Protein AF-A0AAE6BFN1-F1 (afdb_monomer)

Structure (mmCIF, N/CA/C/O backbone):
data_AF-A0AAE6BFN1-F1
#
_entry.id   AF-A0AAE6BFN1-F1
#
loop_
_atom_site.group_PDB
_atom_site.id
_atom_site.type_symbol
_atom_site.label_atom_id
_atom_site.label_alt_id
_atom_site.label_comp_id
_atom_site.label_asym_id
_atom_site.label_entity_id
_atom_site.label_seq_id
_atom_site.pdbx_PDB_ins_code
_atom_site.Cartn_x
_atom_site.Cartn_y
_atom_site.Cartn_z
_atom_site.occupancy
_atom_site.B_iso_or_equiv
_atom_site.auth_seq_id
_atom_site.auth_comp_id
_atom_site.auth_asym_id
_atom_site.auth_atom_id
_atom_site.pdbx_PDB_model_num
ATOM 1 N N . MET A 1 1 ? 17.032 -7.029 7.519 1.00 41.44 1 MET A N 1
ATOM 2 C CA . MET A 1 1 ? 16.176 -6.219 8.413 1.00 41.44 1 MET A CA 1
ATOM 3 C C . MET A 1 1 ? 15.737 -4.985 7.640 1.00 41.44 1 MET A C 1
ATOM 5 O O . MET A 1 1 ? 16.560 -4.106 7.455 1.00 41.44 1 MET A O 1
ATOM 9 N N . SER A 1 2 ? 14.505 -4.935 7.131 1.00 43.12 2 SER A N 1
ATOM 10 C CA . SER A 1 2 ? 13.885 -3.673 6.699 1.00 43.12 2 SER A CA 1
ATOM 11 C C . SER A 1 2 ? 12.367 -3.860 6.690 1.00 43.12 2 SER A C 1
ATOM 13 O O . SER A 1 2 ? 11.807 -4.478 5.793 1.00 43.12 2 SER A O 1
ATOM 15 N N . GLY A 1 3 ? 11.729 -3.449 7.785 1.00 39.84 3 GLY A N 1
ATOM 16 C CA . GLY A 1 3 ? 10.293 -3.592 8.049 1.00 39.84 3 GLY A CA 1
ATOM 17 C C . GLY A 1 3 ? 9.589 -2.238 8.159 1.00 39.84 3 GLY A C 1
ATOM 18 O O . GLY A 1 3 ? 8.725 -2.082 9.013 1.00 39.84 3 GLY A O 1
ATOM 19 N N . GLY A 1 4 ? 10.005 -1.244 7.366 1.00 39.62 4 GLY A N 1
ATOM 20 C CA . GLY A 1 4 ? 9.589 0.155 7.539 1.00 39.62 4 GLY A CA 1
ATOM 21 C C . GLY A 1 4 ? 8.278 0.558 6.856 1.00 39.62 4 GLY A C 1
ATOM 22 O O . GLY A 1 4 ? 7.543 1.370 7.405 1.00 39.62 4 GLY A O 1
ATOM 23 N N . GLU A 1 5 ? 7.930 -0.016 5.700 1.00 39.62 5 GLU A N 1
ATOM 24 C CA . GLU A 1 5 ? 6.810 0.506 4.885 1.00 39.62 5 GLU A CA 1
ATOM 25 C C . GLU A 1 5 ? 5.448 -0.142 5.190 1.00 39.62 5 GLU A C 1
ATOM 27 O O . GLU A 1 5 ? 4.408 0.483 4.995 1.00 39.62 5 GLU A O 1
ATOM 32 N N . LYS A 1 6 ? 5.416 -1.339 5.800 1.00 43.34 6 LYS A N 1
ATOM 33 C CA . LYS A 1 6 ? 4.161 -1.961 6.283 1.00 43.34 6 LYS A CA 1
ATOM 34 C C . LYS A 1 6 ? 3.486 -1.179 7.421 1.00 43.34 6 LYS A C 1
ATOM 36 O O . LYS A 1 6 ? 2.331 -1.456 7.742 1.00 43.34 6 LYS A O 1
ATOM 41 N N . SER A 1 7 ? 4.182 -0.222 8.041 1.00 44.19 7 SER A N 1
ATOM 42 C CA . SER A 1 7 ? 3.742 0.429 9.281 1.00 44.19 7 SER A CA 1
ATOM 43 C C . SER A 1 7 ? 2.934 1.722 9.081 1.00 44.19 7 SER A C 1
ATOM 45 O O . SER A 1 7 ? 2.324 2.196 10.040 1.00 44.19 7 SER A O 1
ATOM 47 N N . GLN A 1 8 ? 2.905 2.314 7.880 1.00 43.44 8 GLN A N 1
ATOM 48 C CA . GLN A 1 8 ? 2.276 3.631 7.656 1.00 43.44 8 GLN A CA 1
ATOM 49 C C . GLN A 1 8 ? 0.798 3.560 7.221 1.00 43.44 8 GLN A C 1
ATOM 51 O O . GLN A 1 8 ? -0.025 4.330 7.711 1.00 43.44 8 GLN A O 1
ATOM 56 N N . SER A 1 9 ? 0.420 2.602 6.366 1.00 51.81 9 SER A N 1
ATOM 57 C CA . SER A 1 9 ? -0.987 2.424 5.948 1.00 51.81 9 SER A CA 1
ATOM 58 C C . SER A 1 9 ? -1.840 1.757 7.042 1.00 51.81 9 SER A C 1
ATOM 60 O O . SER A 1 9 ? -2.944 2.201 7.359 1.00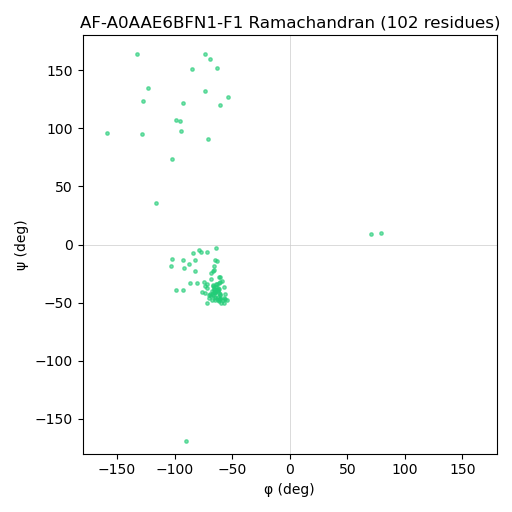 51.81 9 SER A O 1
ATOM 62 N N . THR A 1 10 ? -1.270 0.758 7.720 1.00 53.03 10 THR A N 1
ATOM 63 C CA . THR A 1 10 ? -1.904 0.020 8.827 1.00 53.03 10 THR A CA 1
ATOM 64 C C . THR A 1 10 ? -2.156 0.893 10.054 1.00 53.03 10 THR A C 1
ATOM 66 O O . THR A 1 10 ? -3.206 0.789 10.686 1.00 53.03 10 THR A O 1
ATOM 69 N N . SER A 1 11 ? -1.227 1.801 10.372 1.00 60.31 11 SER A N 1
ATOM 70 C CA . SER A 1 11 ? -1.419 2.763 11.460 1.00 60.31 11 SER A CA 1
ATOM 71 C C . SER A 1 11 ? -2.510 3.783 11.142 1.00 60.31 11 SER A C 1
ATOM 73 O O . SER A 1 11 ? -3.210 4.200 12.061 1.00 60.31 11 SER A O 1
ATOM 75 N N . THR A 1 12 ? -2.729 4.125 9.869 1.00 78.75 12 THR A N 1
ATOM 76 C CA . THR A 1 12 ? -3.745 5.110 9.471 1.00 78.75 12 THR A CA 1
ATOM 77 C C . THR A 1 12 ? -5.163 4.551 9.627 1.00 78.75 12 THR A C 1
ATOM 79 O O . THR A 1 12 ? -5.974 5.165 10.318 1.00 78.75 12 THR A O 1
ATOM 82 N N . LEU A 1 13 ? -5.458 3.356 9.094 1.00 82.50 13 LEU A N 1
ATOM 83 C CA . LEU A 1 13 ? -6.799 2.755 9.205 1.00 82.50 13 LEU A CA 1
ATOM 84 C C . LEU A 1 13 ? -7.168 2.425 10.656 1.00 82.50 13 LEU A C 1
ATOM 86 O O . LEU A 1 13 ? -8.256 2.765 11.117 1.00 82.50 13 LEU A O 1
ATOM 90 N N . ARG A 1 14 ? -6.236 1.827 11.403 1.00 85.88 14 ARG A N 1
ATOM 91 C CA . ARG A 1 14 ? -6.418 1.534 12.828 1.00 85.88 14 ARG A CA 1
ATOM 92 C C . ARG A 1 14 ? -6.749 2.798 13.627 1.00 85.88 14 ARG A C 1
ATOM 94 O O . ARG A 1 14 ? -7.631 2.775 14.478 1.00 85.88 14 ARG A O 1
ATOM 101 N N . SER A 1 15 ? -6.065 3.905 13.336 1.00 87.81 15 SER A N 1
ATOM 102 C CA . SER A 1 15 ? -6.322 5.190 13.997 1.00 87.81 15 SER A CA 1
ATOM 103 C C . SER A 1 15 ? -7.704 5.743 13.656 1.00 87.81 15 SER A C 1
ATOM 105 O O . SER A 1 15 ? -8.393 6.224 14.547 1.00 87.81 15 SER A O 1
ATOM 107 N N . ILE A 1 16 ? -8.127 5.633 12.392 1.00 89.75 16 ILE A N 1
ATOM 108 C CA . ILE A 1 16 ? -9.458 6.064 11.942 1.00 89.75 16 ILE A CA 1
ATOM 109 C C . ILE A 1 16 ? -10.554 5.273 12.661 1.00 89.75 16 ILE A C 1
ATOM 111 O O . ILE A 1 16 ? -11.478 5.872 13.202 1.00 89.75 16 ILE A O 1
ATOM 115 N N . ILE A 1 17 ? -10.430 3.941 12.711 1.00 91.44 17 ILE A N 1
ATOM 116 C CA . ILE A 1 17 ? -11.407 3.072 13.383 1.00 91.44 17 ILE A CA 1
ATOM 117 C C . ILE A 1 17 ? -11.504 3.428 14.865 1.00 91.44 17 ILE A C 1
ATOM 119 O O . ILE A 1 17 ? -12.607 3.578 15.381 1.00 91.44 17 ILE A O 1
ATOM 123 N N . ARG A 1 18 ? -10.363 3.595 15.546 1.00 91.75 18 ARG A N 1
ATOM 124 C CA . ARG A 1 18 ? -10.352 3.958 16.967 1.00 91.75 18 ARG A CA 1
ATOM 125 C C . ARG A 1 18 ? -11.060 5.288 17.204 1.00 91.75 18 ARG A C 1
ATOM 127 O O . ARG A 1 18 ? -11.946 5.345 18.046 1.00 91.75 18 ARG A O 1
ATOM 134 N N . ASN A 1 19 ? -10.699 6.322 16.446 1.00 93.06 19 ASN A N 1
ATOM 135 C CA . ASN A 1 19 ? -11.289 7.646 16.611 1.00 93.06 19 ASN A CA 1
ATOM 136 C C . ASN A 1 19 ? -12.806 7.604 16.369 1.00 93.06 19 ASN A C 1
ATOM 138 O O . ASN A 1 19 ? -13.557 8.149 17.164 1.00 93.06 19 ASN A O 1
ATOM 142 N N . ALA A 1 20 ? -13.271 6.895 15.336 1.00 94.19 20 ALA A N 1
ATOM 143 C CA . ALA A 1 20 ? -14.702 6.755 15.069 1.00 94.19 20 ALA A CA 1
ATOM 144 C C . ALA A 1 20 ? -15.450 6.046 16.213 1.00 94.19 20 ALA A C 1
ATOM 146 O O . ALA A 1 20 ? -16.547 6.455 16.578 1.00 94.19 20 ALA A O 1
ATOM 147 N N . LEU A 1 21 ? -14.861 5.001 16.805 1.00 93.56 21 LEU A N 1
ATOM 148 C CA . LEU A 1 21 ? -15.447 4.314 17.960 1.00 93.56 21 LEU A CA 1
ATOM 149 C C . LEU A 1 21 ? -15.519 5.222 19.195 1.00 93.56 21 LEU A C 1
ATOM 151 O O . LEU A 1 21 ? -16.533 5.217 19.886 1.00 93.56 21 LEU A O 1
ATOM 155 N N . GLU A 1 22 ? -14.475 6.012 19.449 1.00 92.75 22 GLU A N 1
ATOM 156 C CA . GLU A 1 22 ? -14.447 6.996 20.539 1.00 92.75 22 GLU A CA 1
ATOM 157 C C . GLU A 1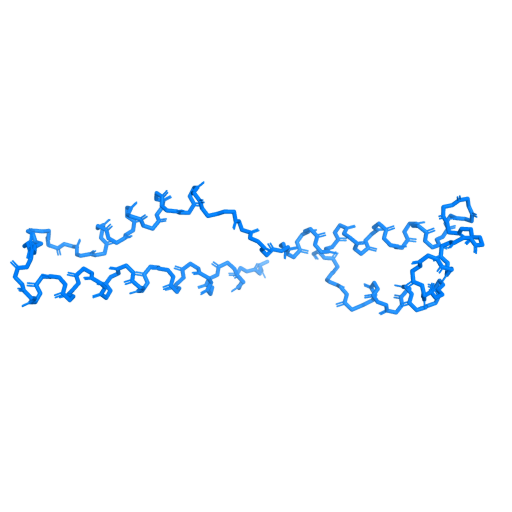 22 ? -15.499 8.099 20.336 1.00 92.75 22 GLU A C 1
ATOM 159 O O . GLU A 1 22 ? -16.152 8.516 21.292 1.00 92.75 22 GLU A O 1
ATOM 164 N N . GLU A 1 23 ? -15.695 8.560 19.097 1.00 95.69 23 GLU A N 1
ATOM 165 C CA . GLU A 1 23 ? -16.732 9.540 18.756 1.00 95.69 23 GLU A CA 1
ATOM 166 C C . GLU A 1 23 ? -18.137 8.969 18.967 1.00 95.69 23 GLU A C 1
ATOM 168 O O . GLU A 1 23 ? -18.942 9.591 19.654 1.00 95.69 23 GLU A O 1
ATOM 173 N N . LEU A 1 24 ? -18.409 7.760 18.468 1.00 96.12 24 LEU A N 1
ATOM 174 C CA . LEU A 1 24 ? -19.704 7.096 18.642 1.00 96.12 24 LEU A CA 1
ATOM 175 C C . LEU A 1 24 ? -20.028 6.813 20.114 1.00 96.12 24 LEU A C 1
ATOM 177 O O . LEU A 1 24 ? -21.182 6.925 20.524 1.00 96.12 24 LEU A O 1
ATOM 181 N N . GLU A 1 25 ? -19.029 6.442 20.916 1.00 94.94 25 GLU A N 1
ATOM 182 C CA . GLU A 1 25 ? -19.223 6.242 22.353 1.00 94.94 25 GLU A CA 1
ATOM 183 C C . GLU A 1 25 ? -19.510 7.564 23.071 1.00 94.94 25 GLU A C 1
ATOM 185 O O . GLU A 1 25 ? -20.436 7.649 23.878 1.00 94.94 25 GLU A O 1
ATOM 190 N N . ARG A 1 26 ? -18.756 8.622 22.748 1.00 95.88 26 ARG A N 1
ATOM 191 C CA . ARG A 1 26 ? -18.971 9.962 23.308 1.00 95.88 26 ARG A CA 1
ATOM 192 C C . ARG A 1 26 ? -20.350 10.518 22.960 1.00 95.88 26 ARG A C 1
ATOM 194 O O . ARG A 1 26 ? -20.964 11.173 23.801 1.00 95.88 26 ARG A O 1
ATOM 201 N N . ASP A 1 27 ? -20.820 10.256 21.748 1.00 97.69 27 ASP A N 1
ATOM 202 C CA . ASP A 1 27 ? -22.119 10.716 21.260 1.00 97.69 27 ASP A CA 1
ATOM 203 C C . ASP A 1 27 ? -23.277 9.841 21.795 1.00 97.69 27 ASP A C 1
ATOM 205 O O . ASP A 1 27 ? -24.448 10.176 21.620 1.00 97.69 27 ASP A O 1
ATOM 209 N N . GLY A 1 28 ? -22.966 8.755 22.519 1.00 94.88 28 GLY A N 1
ATOM 210 C CA . GLY A 1 28 ? -23.940 7.867 23.159 1.00 94.88 28 GLY A CA 1
ATOM 211 C C . GLY A 1 28 ? -24.605 6.869 22.208 1.00 94.88 28 GLY A C 1
ATOM 212 O O . GLY A 1 28 ? -25.558 6.197 22.601 1.00 94.88 28 GLY A O 1
ATOM 213 N N . GLU A 1 29 ? -24.106 6.756 20.978 1.00 97.38 29 GLU A N 1
ATOM 214 C CA . GLU A 1 29 ? -24.601 5.825 19.957 1.00 97.38 29 GLU A CA 1
ATOM 215 C C . GLU A 1 29 ? -24.224 4.374 20.292 1.00 97.38 29 GLU A C 1
ATOM 217 O O . GLU A 1 29 ? -24.976 3.435 20.023 1.00 97.38 29 GLU A O 1
ATOM 222 N N . ILE A 1 30 ? -23.055 4.183 20.909 1.00 94.75 30 ILE A N 1
ATOM 223 C CA . ILE A 1 30 ? -22.578 2.888 21.404 1.00 94.75 30 ILE A CA 1
ATOM 224 C C . ILE A 1 30 ? -22.044 3.018 22.834 1.00 94.75 30 ILE A C 1
ATOM 226 O O . ILE A 1 30 ? -21.744 4.108 23.305 1.00 94.75 30 ILE A O 1
ATOM 230 N N . VAL A 1 31 ? -21.882 1.886 23.520 1.00 93.56 31 VAL A N 1
ATOM 231 C CA . VAL A 1 31 ? -21.164 1.805 2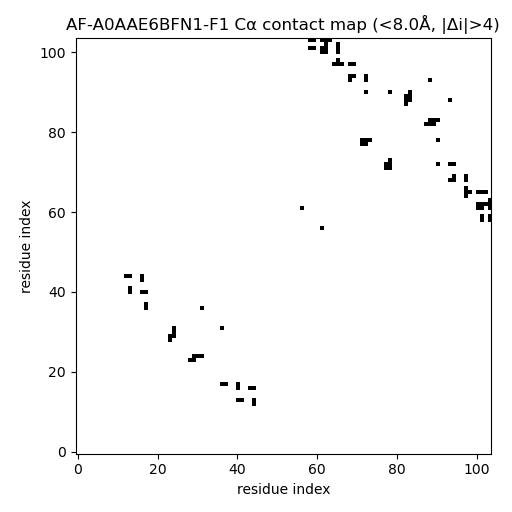4.801 1.00 93.56 31 VAL A CA 1
ATOM 232 C C . VAL A 1 31 ? -20.112 0.714 24.686 1.00 93.56 31 VAL A C 1
ATOM 234 O O . VAL A 1 31 ? -20.436 -0.440 24.385 1.00 93.56 31 VAL A O 1
ATOM 237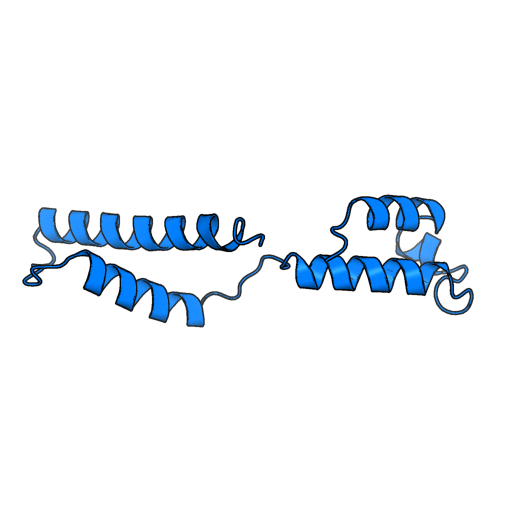 N N . ILE A 1 32 ? -18.849 1.059 24.924 1.00 89.50 32 ILE A N 1
ATOM 238 C CA . ILE A 1 32 ? -17.736 0.124 24.823 1.00 89.50 32 ILE A CA 1
ATOM 239 C C . ILE A 1 32 ? -17.460 -0.454 26.211 1.00 89.50 32 ILE A C 1
ATOM 241 O O . ILE A 1 32 ? -16.745 0.100 27.036 1.00 89.50 32 ILE A O 1
ATOM 245 N N . CYS A 1 33 ? -17.993 -1.647 26.466 1.00 89.69 33 CYS A N 1
ATOM 246 C CA . CYS A 1 33 ? -17.788 -2.343 27.743 1.00 89.69 33 CYS A CA 1
ATOM 247 C C . CYS A 1 33 ? -16.403 -3.006 27.877 1.00 89.69 33 CYS A C 1
ATOM 249 O O . CYS A 1 33 ? -16.087 -3.590 28.914 1.00 89.69 33 CYS A O 1
ATOM 251 N N . SER A 1 34 ? -15.596 -2.999 26.814 1.00 84.94 34 SER A N 1
ATOM 252 C CA . SER A 1 34 ? -14.269 -3.616 26.818 1.00 84.94 34 SER A CA 1
ATOM 253 C C . SER A 1 34 ? -13.289 -2.770 27.625 1.00 84.94 34 SER A C 1
ATOM 255 O O . SER A 1 34 ? -13.129 -1.583 27.366 1.00 84.94 34 SER A O 1
ATOM 257 N N . SER A 1 35 ? -12.530 -3.399 28.524 1.00 82.25 35 SER A N 1
ATOM 258 C CA . SER A 1 35 ? -11.401 -2.751 29.209 1.00 82.25 35 SER A CA 1
ATOM 259 C C . SER A 1 35 ? -10.193 -2.505 28.295 1.00 82.25 35 SER A C 1
ATOM 261 O O . SER A 1 35 ? -9.229 -1.860 28.703 1.00 82.25 35 SER A O 1
ATOM 263 N N . SER A 1 36 ? -10.232 -3.012 27.058 1.00 83.06 36 SER A N 1
ATOM 264 C CA . SER A 1 36 ? -9.217 -2.793 26.028 1.00 83.06 36 SER A CA 1
ATOM 265 C C . SER A 1 36 ? -9.869 -2.302 24.727 1.00 83.06 36 SER A C 1
ATOM 267 O O . SER A 1 36 ? -10.308 -3.122 23.909 1.00 83.06 36 SER A O 1
ATOM 269 N N . PRO A 1 37 ? -9.923 -0.977 24.497 1.00 73.94 37 PRO A N 1
ATOM 270 C CA . PRO A 1 37 ? -10.439 -0.382 23.255 1.00 73.94 37 PRO A CA 1
ATOM 271 C C . PRO A 1 37 ? -9.631 -0.787 22.011 1.00 73.94 37 PRO A C 1
ATOM 273 O O . PRO A 1 37 ? -10.160 -0.908 20.902 1.00 73.94 37 PRO A O 1
ATOM 276 N N . ASN A 1 38 ? -8.342 -1.083 22.206 1.00 81.81 38 ASN A N 1
ATOM 277 C CA . ASN A 1 38 ? -7.452 -1.537 21.139 1.00 81.81 38 ASN A CA 1
ATOM 278 C C . ASN A 1 38 ? -7.900 -2.877 20.548 1.00 81.81 38 ASN A C 1
ATOM 280 O O . ASN A 1 38 ? -7.766 -3.074 19.349 1.00 81.81 38 ASN A O 1
ATOM 284 N N . HIS A 1 39 ? -8.483 -3.774 21.348 1.00 84.62 39 HIS A N 1
ATOM 285 C CA . HIS A 1 39 ? -8.865 -5.101 20.866 1.00 84.62 39 HIS A CA 1
ATOM 286 C C . HIS A 1 39 ? -10.003 -5.048 19.834 1.00 84.62 39 HIS A C 1
ATOM 288 O O . HIS A 1 39 ? -9.960 -5.753 18.829 1.00 84.62 39 HIS A O 1
ATOM 294 N N . ILE A 1 40 ? -10.991 -4.173 20.049 1.00 87.69 40 ILE A N 1
ATOM 295 C CA . ILE A 1 40 ? -12.088 -3.949 19.093 1.00 87.69 40 ILE A CA 1
ATOM 296 C C . ILE A 1 40 ? -11.545 -3.294 17.821 1.00 87.69 40 ILE A C 1
ATOM 298 O O . ILE A 1 40 ? -11.882 -3.709 16.714 1.00 87.69 40 ILE A O 1
ATOM 302 N N . THR A 1 41 ? -10.659 -2.310 17.983 1.00 87.81 41 THR A N 1
ATOM 303 C CA . THR A 1 41 ? -10.013 -1.621 16.860 1.00 87.81 41 THR A CA 1
ATOM 304 C C . THR A 1 41 ? -9.204 -2.594 15.994 1.00 87.81 41 THR A C 1
ATOM 306 O O . THR A 1 41 ? -9.327 -2.574 14.772 1.00 87.81 41 THR A O 1
ATOM 309 N N . ASP A 1 42 ? -8.411 -3.467 16.619 1.00 87.25 42 ASP A N 1
ATOM 310 C CA . ASP A 1 42 ? -7.565 -4.452 15.936 1.00 87.25 42 ASP A CA 1
ATOM 311 C C . ASP A 1 42 ? -8.416 -5.479 15.187 1.00 87.25 42 ASP A C 1
ATOM 313 O O . ASP A 1 42 ? -8.201 -5.717 14.000 1.00 87.25 42 ASP A O 1
ATOM 317 N N . PHE A 1 43 ? -9.456 -6.000 15.843 1.00 87.81 43 PHE A N 1
ATOM 318 C CA . PHE A 1 43 ? -10.398 -6.928 15.225 1.00 87.81 43 PHE A CA 1
ATOM 319 C C . PHE A 1 43 ? -11.054 -6.343 13.966 1.00 87.81 43 PHE A C 1
ATOM 321 O O . PHE A 1 43 ? -11.141 -7.015 12.936 1.00 87.81 43 PHE A O 1
ATOM 328 N N . LEU A 1 44 ? -11.520 -5.093 14.031 1.00 89.19 44 LEU A N 1
ATOM 329 C CA . LEU A 1 44 ? -12.151 -4.427 12.892 1.00 89.19 44 LEU A CA 1
ATOM 330 C C . LEU A 1 44 ? -11.143 -4.126 11.781 1.00 89.19 44 LEU A C 1
ATOM 332 O O . LEU A 1 44 ? -11.441 -4.374 10.613 1.00 89.19 44 LEU A O 1
ATOM 336 N N . ASN A 1 45 ? -9.948 -3.647 12.130 1.00 85.94 45 ASN A N 1
ATOM 337 C CA . ASN A 1 45 ? -8.879 -3.403 11.167 1.00 85.94 45 ASN A CA 1
ATOM 338 C C . ASN A 1 45 ? -8.541 -4.677 10.374 1.00 85.94 45 ASN A C 1
ATOM 340 O O . ASN A 1 45 ? -8.495 -4.637 9.146 1.00 85.94 45 ASN A O 1
ATOM 344 N N . ASP A 1 46 ? -8.386 -5.815 11.052 1.00 84.12 46 ASP A N 1
ATOM 345 C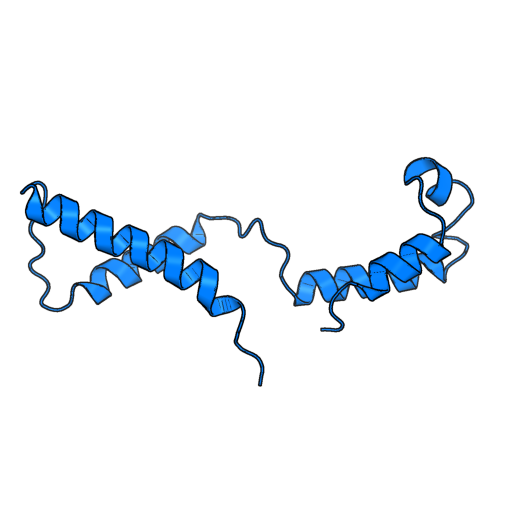 CA . ASP A 1 46 ? -8.050 -7.088 10.408 1.00 84.12 46 ASP A CA 1
ATOM 346 C C . ASP A 1 46 ? -9.154 -7.569 9.457 1.00 84.12 46 ASP A C 1
ATOM 348 O O . ASP A 1 46 ? -8.875 -8.113 8.388 1.00 84.12 46 ASP A O 1
ATOM 352 N N . ARG A 1 47 ? -10.427 -7.345 9.806 1.00 83.62 47 ARG A N 1
ATOM 353 C CA . ARG A 1 47 ? -11.564 -7.703 8.944 1.00 83.62 47 ARG A CA 1
ATOM 354 C C . ARG A 1 47 ? -11.689 -6.802 7.724 1.00 83.62 47 ARG A C 1
ATOM 356 O O . ARG A 1 47 ? -12.023 -7.295 6.650 1.00 83.62 47 ARG A O 1
ATOM 363 N N . LEU A 1 48 ? -11.411 -5.512 7.879 1.00 82.56 48 LEU A N 1
ATOM 364 C CA . LEU A 1 48 ? -11.492 -4.546 6.787 1.00 82.56 48 LEU A CA 1
ATOM 365 C C . LEU A 1 48 ? -10.321 -4.683 5.810 1.00 82.56 48 LEU A C 1
ATOM 367 O O . LEU A 1 48 ? -10.525 -4.531 4.611 1.00 82.56 48 LEU A O 1
ATOM 371 N N . GLN A 1 49 ? -9.129 -5.066 6.275 1.00 73.00 49 GLN A N 1
ATOM 372 C CA . GLN A 1 49 ? -7.980 -5.316 5.394 1.00 73.00 49 GLN A CA 1
ATOM 373 C C . GLN A 1 49 ? -8.219 -6.429 4.364 1.00 73.00 49 GLN A C 1
ATOM 375 O O . GLN A 1 49 ? -7.647 -6.382 3.283 1.00 73.00 49 GLN A O 1
ATOM 380 N N . VAL A 1 50 ? -9.080 -7.407 4.660 1.00 66.56 50 VAL A N 1
ATOM 381 C CA . VAL A 1 50 ? -9.445 -8.469 3.701 1.00 66.56 50 VAL A CA 1
ATOM 382 C C . VAL A 1 50 ? -10.274 -7.923 2.531 1.00 66.56 50 VAL A C 1
ATOM 384 O O . VAL A 1 50 ? -10.300 -8.524 1.460 1.00 66.56 50 VAL A O 1
ATOM 387 N N . LEU A 1 51 ? -10.962 -6.797 2.735 1.00 63.81 51 LEU A N 1
ATOM 388 C CA . LEU A 1 51 ? -11.900 -6.213 1.777 1.00 63.81 51 LEU A CA 1
ATOM 389 C C . LEU A 1 51 ? -11.323 -5.030 1.004 1.00 63.81 51 LEU A C 1
ATOM 391 O O . LEU A 1 51 ? -11.926 -4.620 0.016 1.00 63.81 51 LEU A O 1
ATOM 395 N N . THR A 1 52 ? -10.184 -4.491 1.434 1.00 56.88 52 THR A N 1
ATOM 396 C CA . THR A 1 52 ? -9.496 -3.404 0.741 1.00 56.88 52 THR A CA 1
ATOM 397 C C . THR A 1 52 ? -8.424 -4.017 -0.155 1.00 56.88 52 THR A C 1
ATOM 399 O O . THR A 1 52 ? -7.405 -4.475 0.368 1.00 56.88 52 THR A O 1
ATOM 402 N N . PRO A 1 53 ? -8.604 -4.054 -1.490 1.00 56.09 53 PRO A N 1
ATOM 403 C CA . PRO A 1 53 ? -7.489 -4.325 -2.381 1.00 56.09 53 PRO A CA 1
ATOM 404 C C . PRO A 1 53 ? -6.383 -3.330 -2.042 1.00 56.09 53 PRO A C 1
ATOM 406 O O . PRO A 1 53 ? -6.623 -2.125 -1.952 1.00 56.09 53 PRO A O 1
ATOM 409 N N . THR A 1 54 ? -5.176 -3.820 -1.783 1.00 58.97 54 THR A N 1
ATOM 410 C CA . THR A 1 54 ? -4.034 -2.929 -1.631 1.00 58.97 54 THR A CA 1
ATOM 411 C C . THR A 1 54 ? -3.731 -2.375 -3.022 1.00 58.97 54 THR A C 1
ATOM 413 O O . THR A 1 54 ? -2.986 -2.980 -3.782 1.00 58.97 54 THR A O 1
ATOM 416 N N . ASP A 1 55 ? -4.326 -1.234 -3.375 1.00 60.06 55 ASP A N 1
ATOM 417 C CA . ASP A 1 55 ? -4.114 -0.559 -4.669 1.00 60.06 55 ASP A CA 1
ATOM 418 C C . ASP A 1 55 ? -2.660 -0.078 -4.857 1.00 60.06 55 ASP A C 1
ATOM 420 O O . ASP A 1 55 ? -2.285 0.470 -5.894 1.00 60.06 55 ASP A O 1
ATOM 424 N N . THR A 1 56 ? -1.817 -0.259 -3.838 1.00 72.25 56 THR A N 1
ATOM 425 C CA . THR A 1 56 ? -0.403 0.090 -3.869 1.00 72.25 56 THR A CA 1
ATOM 426 C C . THR A 1 56 ? 0.438 -1.104 -4.294 1.00 72.25 56 THR A C 1
ATOM 428 O O . THR A 1 56 ? 0.474 -2.121 -3.599 1.00 72.25 56 THR A O 1
ATOM 431 N N . ILE A 1 57 ? 1.191 -0.931 -5.378 1.00 79.88 57 ILE A N 1
ATOM 432 C CA . ILE A 1 57 ? 2.236 -1.867 -5.794 1.00 79.88 57 ILE A CA 1
ATOM 433 C C . ILE A 1 57 ? 3.287 -1.948 -4.678 1.00 79.88 57 ILE A C 1
ATOM 435 O O . ILE A 1 57 ? 3.893 -0.943 -4.304 1.00 79.88 57 ILE A O 1
ATOM 439 N N . THR A 1 58 ? 3.496 -3.140 -4.128 1.00 85.75 58 THR A N 1
ATOM 440 C CA . THR A 1 58 ? 4.475 -3.392 -3.066 1.00 85.75 58 THR A CA 1
ATOM 441 C C . THR A 1 58 ? 5.912 -3.257 -3.577 1.00 85.75 58 THR A C 1
ATOM 443 O O . THR A 1 58 ? 6.187 -3.403 -4.767 1.00 85.75 58 THR A O 1
ATOM 446 N N . SER A 1 59 ? 6.877 -3.053 -2.675 1.00 83.94 59 SER A N 1
ATOM 447 C CA . SER A 1 59 ? 8.300 -2.924 -3.034 1.00 83.94 59 SER A CA 1
ATOM 448 C C . SER A 1 59 ? 8.842 -4.170 -3.759 1.00 83.94 59 SER A C 1
ATOM 450 O O . SER A 1 59 ? 9.690 -4.051 -4.641 1.00 83.94 59 SER A O 1
ATOM 452 N N . VAL A 1 60 ? 8.307 -5.357 -3.445 1.00 87.56 60 VAL A N 1
ATOM 453 C CA . VAL A 1 60 ? 8.635 -6.620 -4.132 1.00 87.56 60 VAL A CA 1
ATOM 454 C C . VAL A 1 60 ? 8.062 -6.643 -5.550 1.00 87.56 60 VAL A C 1
ATOM 456 O O . VAL A 1 60 ? 8.759 -7.018 -6.489 1.00 87.56 60 VAL A O 1
ATOM 459 N N . GLU A 1 61 ? 6.815 -6.209 -5.732 1.00 88.88 61 GLU A N 1
ATOM 460 C CA . GLU A 1 61 ? 6.197 -6.112 -7.058 1.00 88.88 61 GLU A CA 1
ATOM 461 C C . GLU A 1 61 ? 6.894 -5.055 -7.926 1.00 88.88 61 GLU A C 1
ATOM 463 O O . GLU A 1 61 ? 7.158 -5.306 -9.101 1.00 88.88 61 GLU A O 1
ATOM 468 N N . LEU A 1 62 ? 7.300 -3.918 -7.347 1.00 92.38 62 LEU A N 1
ATOM 469 C CA . LEU A 1 62 ? 8.116 -2.907 -8.029 1.00 92.38 62 LEU A CA 1
ATOM 470 C C . LEU A 1 62 ? 9.494 -3.453 -8.441 1.00 92.38 62 LEU A C 1
ATOM 472 O O . LEU A 1 62 ? 9.962 -3.162 -9.544 1.00 92.38 62 LEU A O 1
ATOM 476 N N . ALA A 1 63 ? 10.132 -4.275 -7.603 1.00 90.88 63 ALA A N 1
ATOM 477 C CA . ALA A 1 63 ? 11.380 -4.957 -7.950 1.00 90.88 63 ALA A CA 1
ATOM 478 C C . ALA A 1 63 ? 11.187 -5.998 -9.072 1.00 90.88 63 ALA A C 1
ATOM 480 O O . ALA A 1 63 ? 12.045 -6.157 -9.950 1.00 90.88 63 ALA A O 1
ATOM 481 N N . GLY A 1 64 ? 10.032 -6.667 -9.091 1.00 92.38 64 GLY A N 1
ATOM 482 C CA . GLY A 1 64 ? 9.605 -7.525 -10.195 1.00 92.38 64 GLY A CA 1
ATOM 483 C C . GLY A 1 64 ? 9.444 -6.743 -11.502 1.00 92.38 64 GLY A C 1
ATOM 484 O O . GLY A 1 64 ? 10.015 -7.131 -12.521 1.00 92.38 64 GLY A O 1
ATOM 485 N N . LEU A 1 65 ? 8.757 -5.596 -11.462 1.00 92.12 65 LEU A N 1
ATOM 486 C CA . LEU A 1 65 ? 8.595 -4.698 -12.613 1.00 92.12 65 LEU A CA 1
ATOM 487 C C . LEU A 1 65 ? 9.940 -4.180 -13.128 1.00 92.12 65 LEU A C 1
ATOM 489 O O . LEU A 1 65 ? 10.180 -4.197 -14.333 1.00 92.12 65 LEU A O 1
ATOM 493 N N . ARG A 1 66 ? 10.859 -3.797 -12.235 1.00 93.44 66 ARG A N 1
ATOM 494 C CA . ARG A 1 66 ? 12.235 -3.426 -12.599 1.00 93.44 66 ARG A CA 1
ATOM 495 C C . ARG A 1 66 ? 12.927 -4.528 -13.395 1.00 93.44 66 ARG A C 1
ATOM 497 O O . ARG A 1 66 ? 13.530 -4.263 -14.433 1.00 93.44 66 ARG A O 1
ATOM 504 N N . SER A 1 67 ? 12.835 -5.760 -12.905 1.00 92.56 67 SER A N 1
ATOM 505 C CA . SER A 1 67 ? 13.450 -6.925 -13.544 1.00 92.56 67 SER A CA 1
ATOM 506 C C . SER A 1 67 ? 12.826 -7.210 -14.911 1.00 92.56 67 SER A C 1
ATOM 508 O O . SER A 1 67 ? 13.552 -7.473 -15.869 1.00 92.56 67 SER A O 1
ATOM 510 N N . LEU A 1 68 ? 11.500 -7.084 -15.023 1.00 91.38 68 LEU A N 1
ATOM 511 C CA . LEU A 1 68 ? 10.772 -7.222 -16.283 1.00 91.38 68 LEU A CA 1
ATOM 512 C C . LEU A 1 68 ? 11.216 -6.176 -17.313 1.00 91.38 68 LEU A C 1
ATOM 514 O O . LEU A 1 68 ? 11.502 -6.538 -18.451 1.00 91.38 68 LEU A O 1
ATOM 518 N N . VAL A 1 69 ? 11.328 -4.903 -16.920 1.00 91.38 69 VAL A N 1
ATOM 519 C CA . VAL A 1 69 ? 11.778 -3.830 -17.822 1.00 91.38 69 VAL A CA 1
ATOM 520 C C . VAL A 1 69 ? 13.206 -4.089 -18.305 1.00 91.38 69 VAL A C 1
ATOM 522 O O . VAL A 1 69 ? 13.461 -4.008 -19.504 1.00 91.38 69 VAL A O 1
ATOM 525 N N . TYR A 1 70 ? 14.130 -4.471 -17.415 1.00 92.19 70 TYR A N 1
ATOM 526 C CA . TYR A 1 70 ? 15.500 -4.808 -17.822 1.00 92.19 70 TYR A CA 1
ATOM 527 C C . TYR A 1 70 ? 15.581 -6.032 -18.734 1.00 92.19 70 TYR A C 1
ATOM 529 O O . TYR A 1 70 ? 16.450 -6.091 -19.603 1.00 92.19 70 TYR A O 1
ATOM 537 N N . HIS A 1 71 ? 14.703 -7.014 -18.542 1.00 89.81 71 HIS A N 1
ATOM 538 C CA . HIS A 1 71 ? 14.622 -8.158 -19.438 1.00 89.81 71 HIS A CA 1
ATOM 539 C C . HIS A 1 71 ? 14.112 -7.733 -20.820 1.00 89.81 71 HIS A C 1
ATOM 541 O O . HIS A 1 71 ? 14.750 -8.041 -21.824 1.00 89.81 71 HIS A O 1
ATOM 547 N N . ALA A 1 72 ? 13.028 -6.953 -20.855 1.00 87.69 72 ALA A N 1
ATOM 548 C CA . ALA A 1 72 ? 12.413 -6.466 -22.082 1.00 87.69 72 ALA A CA 1
ATOM 549 C C . ALA A 1 72 ? 13.401 -5.667 -22.942 1.00 87.69 72 ALA A C 1
ATOM 551 O O . ALA A 1 72 ? 13.580 -6.003 -24.106 1.00 87.69 72 ALA A O 1
ATOM 552 N N . ILE A 1 73 ? 14.108 -4.676 -22.380 1.00 89.19 73 IL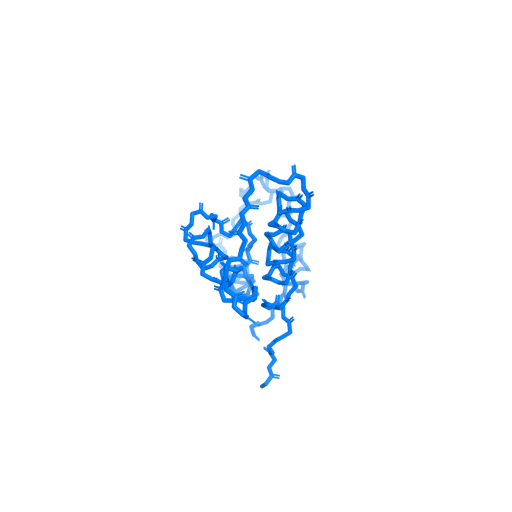E A N 1
ATOM 553 C CA . ILE A 1 73 ? 15.041 -3.838 -23.162 1.00 89.19 73 ILE A CA 1
ATOM 554 C C . ILE A 1 73 ? 16.267 -4.601 -23.694 1.00 89.19 73 ILE A C 1
ATOM 556 O O . ILE A 1 73 ? 16.892 -4.158 -24.655 1.00 89.19 73 ILE A O 1
ATOM 560 N N . ASN A 1 74 ? 16.637 -5.724 -23.068 1.00 85.81 74 ASN A N 1
ATOM 561 C CA . ASN A 1 74 ? 17.781 -6.539 -23.486 1.00 85.81 74 ASN A CA 1
ATOM 562 C C . ASN A 1 74 ? 17.411 -7.585 -24.549 1.00 85.81 74 ASN A C 1
ATOM 564 O O . ASN A 1 74 ? 18.304 -8.098 -25.229 1.00 85.81 74 ASN A O 1
ATOM 568 N N . ASP A 1 75 ? 16.123 -7.892 -24.723 1.00 85.75 75 ASP A N 1
ATOM 569 C CA . ASP A 1 75 ? 15.639 -8.773 -25.781 1.00 85.75 75 ASP A CA 1
ATOM 570 C C . ASP A 1 75 ? 15.100 -7.953 -26.961 1.00 85.75 75 ASP A C 1
ATOM 572 O O . ASP A 1 75 ? 14.005 -7.398 -26.920 1.00 85.75 75 ASP A O 1
ATOM 576 N N . LYS A 1 76 ? 15.850 -7.929 -28.070 1.00 76.00 76 LYS A N 1
ATOM 577 C CA . LYS A 1 76 ? 15.467 -7.216 -29.304 1.00 76.00 76 LYS A CA 1
ATOM 578 C C . LYS A 1 76 ? 14.197 -7.750 -29.976 1.00 76.00 76 LYS A C 1
ATOM 580 O O . LYS A 1 76 ? 13.691 -7.102 -30.885 1.00 76.00 76 LYS A O 1
ATOM 585 N N . ARG A 1 77 ? 13.717 -8.937 -29.594 1.00 78.56 77 ARG A N 1
ATOM 586 C CA . ARG A 1 77 ? 12.420 -9.469 -30.043 1.00 78.56 77 ARG A CA 1
ATOM 587 C C . ARG A 1 77 ? 11.263 -8.911 -29.221 1.00 78.56 77 ARG A C 1
ATOM 589 O O . ARG A 1 77 ? 10.134 -8.951 -29.686 1.00 78.56 77 ARG A O 1
ATOM 596 N N . PHE A 1 78 ? 11.548 -8.452 -28.005 1.00 72.31 78 PHE A N 1
ATOM 597 C CA . PHE A 1 78 ? 10.570 -7.939 -27.053 1.00 72.31 78 PHE A CA 1
ATOM 598 C C . PHE A 1 78 ? 10.525 -6.407 -27.066 1.00 72.31 78 PHE A C 1
ATOM 600 O O . PHE A 1 78 ? 9.452 -5.819 -27.006 1.00 72.31 78 PHE A O 1
ATOM 607 N N . PHE A 1 79 ? 11.687 -5.759 -27.181 1.00 77.62 79 PHE A N 1
ATOM 608 C CA . PHE A 1 79 ? 11.820 -4.322 -27.402 1.00 77.62 79 PHE A CA 1
ATOM 609 C C . PHE A 1 79 ? 12.157 -4.047 -28.869 1.00 77.62 79 PHE A C 1
ATOM 611 O O . PHE A 1 79 ? 13.302 -3.755 -29.228 1.00 77.62 79 PHE A O 1
ATOM 618 N N . ASP A 1 80 ? 11.157 -4.219 -29.729 1.00 78.19 80 ASP A N 1
ATOM 619 C CA . ASP A 1 80 ? 11.274 -3.965 -31.160 1.00 78.19 80 ASP A CA 1
ATOM 620 C C . ASP A 1 80 ? 10.914 -2.510 -31.522 1.00 78.19 80 ASP A C 1
ATOM 622 O O . ASP A 1 80 ? 10.811 -1.629 -30.666 1.00 78.19 80 ASP A O 1
ATOM 626 N N . TRP A 1 81 ? 10.778 -2.234 -32.819 1.00 75.69 81 TRP A N 1
ATOM 627 C CA . TRP A 1 81 ? 10.495 -0.897 -33.340 1.00 75.69 81 TRP A CA 1
ATOM 628 C C . TRP A 1 81 ? 9.106 -0.356 -32.938 1.00 75.69 81 TRP A C 1
ATOM 630 O O . TRP A 1 81 ? 8.899 0.860 -32.995 1.00 75.69 81 TRP A O 1
ATOM 640 N N . GLU A 1 82 ? 8.165 -1.207 -32.509 1.00 81.25 82 GLU A N 1
ATOM 641 C CA . GLU A 1 82 ? 6.829 -0.774 -32.084 1.00 81.25 82 GLU A CA 1
ATOM 642 C C . GLU A 1 82 ? 6.830 -0.243 -30.650 1.00 81.25 82 GLU A C 1
ATOM 644 O O . GLU A 1 82 ? 6.112 0.711 -30.350 1.00 81.25 82 GLU A O 1
ATOM 649 N N . MET A 1 83 ? 7.666 -0.791 -29.767 1.00 83.31 83 MET A N 1
ATOM 650 C CA . MET A 1 83 ? 7.677 -0.430 -28.344 1.00 83.31 83 MET A CA 1
AT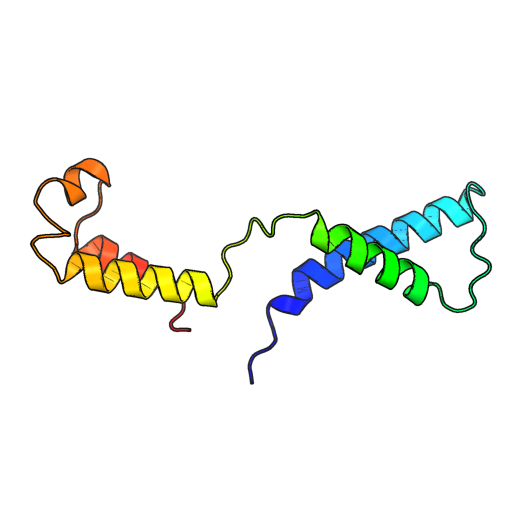OM 651 C C . MET A 1 83 ? 7.926 1.067 -28.079 1.00 83.31 83 MET A C 1
ATOM 653 O O . MET A 1 83 ? 7.131 1.665 -27.346 1.00 83.31 83 MET A O 1
ATOM 657 N N . PRO A 1 84 ? 8.924 1.734 -28.693 1.00 84.38 84 PRO A N 1
ATOM 658 C CA . PRO A 1 84 ? 9.084 3.187 -28.577 1.00 84.38 84 PRO A CA 1
ATOM 659 C C . PRO A 1 84 ? 7.892 3.980 -29.112 1.00 84.38 84 PRO A C 1
ATOM 661 O O . PRO A 1 84 ? 7.568 5.039 -28.584 1.00 84.38 84 PRO A O 1
ATOM 664 N N . THR A 1 85 ? 7.216 3.463 -30.139 1.00 85.31 85 THR A N 1
ATOM 665 C CA . THR A 1 85 ? 6.053 4.120 -30.748 1.00 85.31 85 THR A CA 1
ATOM 666 C C . THR A 1 85 ? 4.820 4.019 -29.848 1.00 85.31 85 THR A C 1
ATOM 668 O O . THR A 1 85 ? 4.096 4.997 -29.682 1.00 85.31 85 THR A O 1
ATOM 671 N N . LEU A 1 86 ? 4.591 2.854 -29.236 1.00 87.62 86 LEU A N 1
ATOM 672 C CA . LEU A 1 86 ? 3.445 2.589 -28.362 1.00 87.62 86 LEU A CA 1
ATOM 673 C C . LEU A 1 86 ? 3.568 3.276 -27.001 1.00 87.62 86 LEU A C 1
ATOM 675 O O . LEU A 1 86 ? 2.570 3.694 -26.419 1.00 87.62 86 LEU A O 1
ATOM 679 N N . THR A 1 87 ? 4.790 3.363 -26.482 1.00 88.00 87 THR A N 1
ATOM 680 C CA . THR A 1 87 ? 5.048 3.837 -25.115 1.00 88.00 87 THR A CA 1
ATOM 681 C C . THR A 1 87 ? 5.572 5.266 -25.056 1.00 88.00 87 THR A C 1
ATOM 683 O O . THR A 1 87 ? 5.518 5.888 -23.997 1.00 88.00 87 THR A O 1
ATOM 686 N N . GLY A 1 88 ? 6.084 5.791 -26.173 1.00 90.44 88 GLY A N 1
ATOM 687 C CA . GLY A 1 88 ? 6.743 7.093 -26.234 1.00 90.44 88 GLY A CA 1
ATOM 688 C C . GLY A 1 88 ? 8.113 7.135 -25.551 1.00 90.44 88 GLY A C 1
ATOM 689 O O . GLY A 1 88 ? 8.652 8.225 -25.383 1.00 90.44 88 GLY A O 1
ATOM 690 N N . LEU A 1 89 ? 8.665 5.986 -25.143 1.00 90.38 89 LEU A N 1
ATOM 691 C CA . LEU A 1 89 ? 9.937 5.887 -24.428 1.00 90.38 89 LEU A CA 1
ATOM 692 C C . LEU A 1 89 ? 10.920 4.982 -2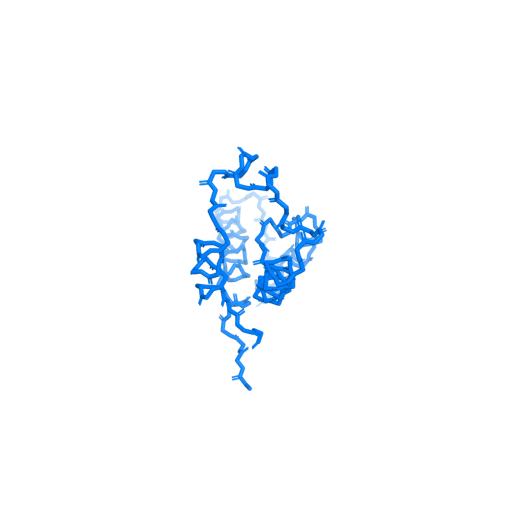5.176 1.00 90.38 89 LEU A C 1
ATOM 694 O O . LEU A 1 89 ? 10.601 3.872 -25.602 1.00 90.38 89 LEU A O 1
ATOM 698 N N . THR A 1 90 ? 12.156 5.443 -25.296 1.00 90.81 90 THR A N 1
ATOM 699 C CA . THR A 1 90 ? 13.280 4.666 -25.821 1.00 90.81 90 THR A CA 1
ATOM 700 C C . THR A 1 90 ? 13.755 3.609 -24.818 1.00 90.81 90 THR A C 1
ATOM 702 O O . THR A 1 90 ? 13.475 3.680 -23.620 1.00 90.81 90 THR A O 1
ATOM 705 N N . ALA A 1 91 ? 14.539 2.632 -25.288 1.00 89.31 91 ALA A N 1
ATOM 706 C CA . ALA A 1 91 ? 15.148 1.621 -24.417 1.00 89.31 91 ALA A CA 1
ATOM 707 C C . ALA A 1 91 ? 16.015 2.248 -23.307 1.00 89.31 91 ALA A C 1
ATOM 709 O O . ALA A 1 91 ? 16.026 1.765 -22.176 1.00 89.31 91 ALA A O 1
ATOM 710 N N . GLU A 1 92 ? 16.712 3.345 -23.617 1.00 91.06 92 GLU A N 1
ATOM 711 C CA . GLU A 1 92 ? 17.518 4.096 -22.653 1.00 91.06 92 GLU A CA 1
ATOM 712 C C . GLU A 1 92 ? 16.641 4.773 -21.589 1.00 91.06 92 GLU A C 1
ATOM 714 O O . GLU A 1 92 ? 16.927 4.694 -20.394 1.00 91.06 92 GLU A O 1
ATOM 719 N N . GLU A 1 93 ? 15.523 5.379 -21.989 1.00 92.50 93 GLU A N 1
ATOM 720 C CA . GLU A 1 93 ? 14.573 5.990 -21.054 1.00 92.50 93 GLU A CA 1
ATOM 721 C C . GLU A 1 93 ? 13.891 4.948 -20.161 1.00 92.50 93 GLU A C 1
ATOM 723 O O . GLU A 1 93 ? 13.720 5.187 -18.963 1.00 92.50 93 GLU A O 1
ATOM 728 N N . PHE A 1 94 ? 13.589 3.758 -20.690 1.00 92.56 94 PHE A N 1
ATOM 729 C CA . PHE A 1 94 ? 13.133 2.628 -19.881 1.00 92.56 94 PHE A CA 1
ATOM 730 C C . PHE A 1 94 ? 14.198 2.135 -18.902 1.00 92.56 94 PHE A C 1
ATOM 732 O O . PHE A 1 94 ? 13.870 1.855 -17.749 1.00 92.56 94 PHE A O 1
ATOM 739 N N . ALA A 1 95 ? 15.467 2.067 -19.311 1.00 92.31 95 ALA A N 1
ATOM 740 C CA . ALA A 1 95 ? 16.563 1.716 -18.410 1.00 92.31 95 ALA A CA 1
ATOM 741 C C . ALA A 1 95 ? 16.691 2.731 -17.260 1.00 92.31 95 ALA A C 1
ATOM 743 O O . ALA A 1 95 ? 16.842 2.344 -16.098 1.00 92.31 95 ALA A O 1
ATOM 744 N N . ASN A 1 96 ? 16.559 4.023 -17.574 1.00 93.50 96 ASN A N 1
ATOM 745 C CA . ASN A 1 96 ? 16.564 5.114 -16.600 1.00 93.50 96 ASN A CA 1
ATOM 746 C C . ASN A 1 96 ? 15.344 5.072 -15.667 1.00 93.50 96 ASN A C 1
ATOM 748 O O . ASN A 1 96 ? 15.459 5.405 -14.488 1.00 93.50 96 ASN A O 1
ATOM 752 N N . LEU A 1 97 ? 14.176 4.661 -16.165 1.00 91.38 97 LEU A N 1
ATOM 753 C CA . LEU A 1 97 ? 12.976 4.463 -15.353 1.00 91.38 97 LEU A CA 1
ATOM 754 C C . LEU A 1 97 ? 13.125 3.250 -14.424 1.00 91.38 97 LEU A C 1
ATOM 756 O O . LEU A 1 97 ? 12.876 3.369 -13.227 1.00 91.38 97 LEU A O 1
ATOM 760 N N . ALA A 1 98 ? 13.612 2.120 -14.938 1.00 92.12 98 ALA A N 1
ATOM 761 C CA . ALA A 1 98 ? 13.880 0.921 -14.148 1.00 92.12 98 ALA A CA 1
ATOM 762 C C . ALA A 1 98 ? 14.931 1.163 -13.052 1.00 92.12 98 ALA A C 1
ATOM 764 O O . ALA A 1 98 ? 14.824 0.607 -11.960 1.00 92.12 98 ALA A O 1
ATOM 765 N N . ALA A 1 99 ? 15.913 2.035 -13.296 1.00 92.75 99 ALA A N 1
ATOM 766 C CA . ALA A 1 99 ? 16.915 2.415 -12.301 1.00 92.75 99 ALA A CA 1
ATOM 767 C C . ALA A 1 99 ? 16.329 3.180 -11.098 1.00 92.75 99 ALA A C 1
ATOM 769 O O . ALA A 1 99 ? 16.937 3.182 -10.029 1.00 92.75 99 ALA A O 1
ATOM 770 N N . LYS A 1 100 ? 15.156 3.810 -11.251 1.00 92.44 100 LYS A N 1
ATOM 771 C CA . LYS A 1 100 ? 14.441 4.502 -10.162 1.00 92.44 100 LYS A CA 1
ATOM 772 C C . LYS A 1 100 ? 13.611 3.548 -9.298 1.00 92.44 100 LYS A C 1
ATOM 774 O O . LYS A 1 100 ? 13.146 3.950 -8.236 1.00 92.44 100 LYS A O 1
ATOM 779 N N . LEU A 1 101 ? 13.397 2.314 -9.756 1.00 91.50 101 LEU A N 1
ATOM 780 C CA . LEU A 1 101 ? 12.634 1.298 -9.037 1.00 91.50 101 LEU A CA 1
ATOM 781 C C . LEU A 1 101 ? 13.527 0.555 -8.021 1.00 91.50 101 LEU A C 1
ATOM 783 O O . LEU A 1 101 ? 14.731 0.409 -8.251 1.00 91.50 101 LEU A O 1
ATOM 787 N N . PRO A 1 102 ? 12.963 0.054 -6.906 1.00 87.69 102 PRO A N 1
ATOM 788 C CA . PRO A 1 102 ? 13.709 -0.699 -5.902 1.00 87.69 102 PRO A CA 1
ATOM 789 C C . PRO A 1 102 ? 14.284 -2.007 -6.464 1.00 87.69 102 PRO A C 1
ATOM 791 O O . PRO A 1 102 ? 13.744 -2.614 -7.387 1.00 87.69 102 PRO A O 1
ATOM 794 N N . THR A 1 103 ? 15.394 -2.461 -5.884 1.00 83.12 103 THR A N 1
ATOM 795 C CA . THR A 1 103 ? 16.102 -3.688 -6.287 1.00 83.12 103 THR A CA 1
ATOM 796 C C . THR A 1 103 ? 15.540 -4.970 -5.668 1.00 83.12 103 THR A C 1
ATOM 798 O O . THR A 1 103 ? 15.958 -6.049 -6.087 1.00 83.12 103 THR A O 1
ATOM 801 N N . GLY A 1 104 ? 14.591 -4.851 -4.732 1.00 67.75 104 GLY A N 1
ATOM 802 C CA . GLY A 1 104 ? 14.118 -5.943 -3.871 1.00 67.75 104 GLY A CA 1
ATOM 803 C C . GLY A 1 104 ? 14.835 -5.975 -2.530 1.00 67.75 104 GLY A C 1
ATOM 804 O O . GLY A 1 104 ? 16.018 -5.565 -2.488 1.00 67.75 104 GLY A O 1
#

Mean predicted aligned error: 13.1 Å

pLDDT: mean 81.52, std 15.24, range [39.62, 97.69]

Radius of gyration: 22.45 Å; Cα 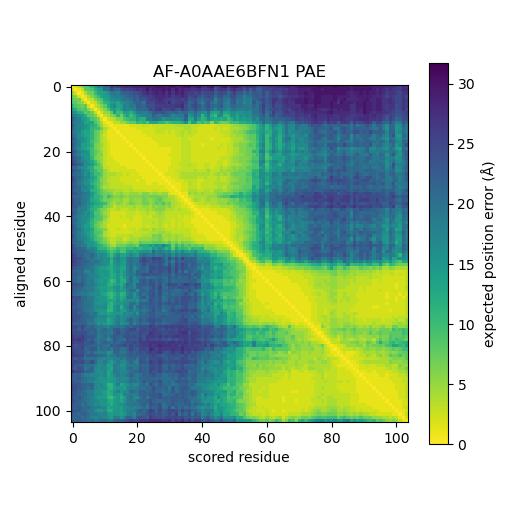contacts (8 Å, |Δi|>4): 57; chains: 1; bounding box: 42×20×62 Å

Secondary structure (DSSP, 8-state):
----THHHHHHHHHHHHHHHHHHHHHTTS-----S-HHHHHHHHHHHHHTTS---SPPHHHHHHHHHHHHHHHH-TTTS-SHHHHHHS--HHHHHHHHTTS---

Foldseek 3Di:
DDPPPVPPVLVVQLVVQLVVVVVCCVVVVDPDPDPDSSVVSVVVSVVVVVVDDPPDQDLVNLLVVLVVLVVQLVDCVNPDPCNCVVPVDDNVRSPVVSVPHHND

Organism: Agrobacterium tumefaciens (NCBI:txid358)

Sequence (104 aa):
MSGGEKSQSTSTLRSIIRNALEELERDGEIVICSSSPNHITDFLNDRLQVLTPTDTITSVELAGLRSLVYHAINDKRFFDWEMPTLTGLTAEEFANLAAKLPTG

Solvent-accessible surface area (backbone atoms only — not comparable to full-atom values): 6189 Å² total; per-residue (Å²): 143,86,81,72,75,77,54,60,64,57,50,48,55,37,49,52,51,42,52,52,53,53,49,36,36,73,73,62,79,45,79,80,87,58,96,51,68,63,58,59,26,51,56,50,44,61,59,48,56,78,73,48,78,74,88,63,84,46,65,62,55,40,18,48,50,24,52,50,50,58,50,35,60,70,32,66,88,68,44,41,85,58,47,37,70,78,69,74,43,50,64,66,56,49,51,58,53,32,68,73,38,52,88,103